Protein AF-A0A227J189-F1 (afdb_monomer_lite)

pLDDT: mean 89.19, std 9.39, range [38.22, 98.19]

Radius of gyration: 26.79 Å; chains: 1; bounding box: 60×35×65 Å

Structure (mmCIF, N/CA/C/O backbone):
data_AF-A0A227J189-F1
#
_entry.id   AF-A0A227J189-F1
#
loop_
_atom_site.group_PDB
_atom_site.id
_atom_site.type_symbol
_atom_site.label_atom_id
_atom_site.label_alt_id
_atom_site.label_comp_id
_atom_site.label_asym_id
_atom_site.label_entity_id
_atom_site.label_seq_id
_atom_site.pdbx_PDB_ins_code
_atom_site.Cartn_x
_atom_site.Cartn_y
_atom_site.Cartn_z
_atom_site.occupancy
_atom_site.B_iso_or_equiv
_atom_site.auth_seq_id
_atom_site.auth_comp_id
_atom_site.auth_asym_id
_atom_site.auth_atom_id
_atom_site.pdbx_PDB_model_num
ATOM 1 N N . ASP A 1 1 ? -40.412 15.006 28.693 1.00 77.12 1 ASP A N 1
ATOM 2 C CA . ASP A 1 1 ? -39.212 15.812 29.012 1.00 77.12 1 ASP A CA 1
ATOM 3 C C . ASP A 1 1 ? -38.108 15.000 29.691 1.00 77.12 1 ASP A C 1
ATOM 5 O O . ASP A 1 1 ? -37.204 14.574 28.990 1.00 77.12 1 ASP A O 1
ATOM 9 N N . GLN A 1 2 ? -38.159 14.698 30.999 1.00 87.38 2 GLN A N 1
ATOM 10 C CA . GLN A 1 2 ? -37.045 13.988 31.674 1.00 87.38 2 GLN A CA 1
ATOM 11 C C . GLN A 1 2 ? -36.769 12.574 31.130 1.00 87.38 2 GLN A C 1
ATOM 13 O O . GLN A 1 2 ? -35.617 12.232 30.881 1.00 87.38 2 GLN A O 1
ATOM 18 N N . ALA A 1 3 ? -37.808 11.762 30.904 1.00 89.38 3 ALA A N 1
ATOM 19 C CA . ALA A 1 3 ? -37.648 10.408 30.359 1.00 89.38 3 ALA A CA 1
ATOM 20 C C . ALA A 1 3 ? -37.113 10.407 28.914 1.00 89.38 3 ALA A C 1
ATOM 22 O O . ALA A 1 3 ? -36.322 9.549 28.536 1.00 89.38 3 ALA A O 1
ATOM 23 N N . GLU A 1 4 ? -37.506 11.402 28.121 1.00 92.19 4 GLU A N 1
ATOM 24 C CA . GLU A 1 4 ? -37.051 11.574 26.741 1.00 92.19 4 GLU A CA 1
ATOM 25 C C . GLU A 1 4 ? -35.593 12.043 26.687 1.00 92.19 4 GLU A C 1
ATOM 27 O O . GLU A 1 4 ? -34.786 11.484 25.948 1.00 92.19 4 GLU A O 1
ATOM 32 N N . SER A 1 5 ? -35.220 12.992 27.549 1.00 93.12 5 SER A N 1
ATOM 33 C CA . SER A 1 5 ? -33.833 13.431 27.722 1.00 93.12 5 SER A CA 1
ATOM 34 C C . SER A 1 5 ? -32.919 12.295 28.206 1.00 93.12 5 SER A C 1
ATOM 36 O O . SER A 1 5 ? -31.798 12.138 27.712 1.00 93.12 5 SER A O 1
ATOM 38 N N . ALA A 1 6 ? -33.409 11.446 29.117 1.00 93.69 6 ALA A N 1
ATOM 39 C CA . ALA A 1 6 ? -32.687 10.262 29.576 1.00 93.69 6 ALA A CA 1
ATOM 40 C C . ALA A 1 6 ? -32.483 9.239 28.446 1.00 93.69 6 ALA A C 1
ATOM 42 O O . ALA A 1 6 ? -31.378 8.717 28.290 1.00 93.69 6 ALA A O 1
ATOM 43 N N . LEU A 1 7 ? -33.510 8.996 27.623 1.00 95.69 7 LEU A N 1
ATOM 44 C CA . LEU A 1 7 ? -33.411 8.120 26.454 1.00 95.69 7 LEU A CA 1
ATOM 45 C C . LEU A 1 7 ? -32.407 8.657 25.425 1.00 95.69 7 LEU A C 1
ATOM 47 O O . LEU A 1 7 ? -31.544 7.910 24.968 1.00 95.69 7 LEU A O 1
ATOM 51 N N . GLN A 1 8 ? -32.468 9.951 25.100 1.00 96.12 8 GLN A N 1
ATOM 52 C CA . GLN A 1 8 ? -31.517 10.589 24.183 1.00 96.12 8 GLN A CA 1
ATOM 53 C C . GLN A 1 8 ? -30.078 10.489 24.699 1.00 96.12 8 GLN A C 1
ATOM 55 O O . GLN A 1 8 ? -29.168 10.169 23.936 1.00 96.12 8 GLN A O 1
ATOM 60 N N . THR A 1 9 ? -29.869 10.693 26.001 1.00 96.81 9 THR A N 1
ATOM 61 C CA . THR A 1 9 ? -28.550 10.547 26.633 1.00 96.81 9 THR A CA 1
ATOM 62 C C . THR A 1 9 ? -28.054 9.103 26.564 1.00 96.81 9 THR A C 1
ATOM 64 O O . THR A 1 9 ? -26.898 8.865 26.212 1.00 96.81 9 THR A O 1
ATOM 67 N N . ALA A 1 10 ? -28.915 8.123 26.857 1.00 96.00 10 ALA A N 1
ATOM 68 C CA . ALA A 1 10 ? -28.568 6.708 26.749 1.00 96.00 10 ALA A CA 1
ATOM 69 C C . ALA A 1 10 ? -28.208 6.324 25.305 1.00 96.00 10 ALA A C 1
ATOM 71 O O . ALA A 1 10 ? -27.198 5.654 25.090 1.00 96.00 10 ALA A O 1
ATOM 72 N N . GLN A 1 11 ? -28.964 6.813 24.318 1.00 97.50 11 GLN A N 1
ATOM 73 C CA . GLN A 1 11 ? -28.677 6.586 22.903 1.00 97.50 11 GLN A CA 1
ATOM 74 C C . GLN A 1 11 ? -27.356 7.237 22.475 1.00 97.50 11 GLN A C 1
ATOM 76 O O . GLN A 1 11 ? -26.562 6.615 21.772 1.00 97.50 11 GLN A O 1
ATOM 81 N N . ALA A 1 12 ? -27.083 8.465 22.920 1.00 97.25 12 ALA A N 1
ATOM 82 C CA . ALA A 1 12 ? -25.820 9.146 22.644 1.00 97.25 12 ALA A CA 1
ATOM 83 C C . ALA A 1 12 ? -24.625 8.394 23.254 1.00 97.25 12 ALA A C 1
ATOM 85 O O . ALA A 1 12 ? -23.608 8.206 22.587 1.00 97.25 12 ALA A O 1
ATOM 86 N N . ASN A 1 13 ? -24.762 7.906 24.489 1.00 97.56 13 ASN A N 1
ATOM 87 C CA . ASN A 1 13 ? -23.736 7.100 25.151 1.00 97.56 13 ASN A CA 1
ATOM 88 C C . ASN A 1 13 ? -23.515 5.758 24.446 1.00 97.56 13 ASN A C 1
ATOM 90 O O . ASN A 1 13 ? -22.368 5.354 24.269 1.00 97.56 13 ASN A O 1
ATOM 94 N N . PHE A 1 14 ? -24.590 5.100 24.005 1.00 97.81 14 PHE A N 1
ATOM 95 C CA . PHE A 1 14 ? -24.507 3.883 23.202 1.00 97.81 14 PHE A CA 1
ATOM 96 C C . PHE A 1 14 ? -23.752 4.135 21.892 1.00 97.81 14 PHE A C 1
ATOM 98 O O . PHE A 1 14 ? -22.776 3.448 21.605 1.00 97.81 14 PHE A O 1
ATOM 105 N N . ASN A 1 15 ? -24.133 5.174 21.144 1.00 97.81 15 ASN A N 1
ATOM 106 C CA . ASN A 1 15 ? -23.472 5.538 19.890 1.00 97.81 15 ASN A CA 1
ATOM 107 C C . ASN A 1 15 ? -21.984 5.861 20.109 1.00 97.81 15 ASN A C 1
ATOM 109 O O . ASN A 1 15 ? -21.135 5.450 19.321 1.00 97.81 15 ASN A O 1
ATOM 113 N N . LYS A 1 16 ? -21.652 6.555 21.206 1.00 97.88 16 LYS A N 1
ATOM 114 C CA . LYS A 1 16 ? -20.267 6.858 21.584 1.00 97.88 16 LYS A CA 1
ATOM 115 C C . LYS A 1 16 ? -19.467 5.592 21.896 1.00 97.88 16 LYS A C 1
ATOM 117 O O . LYS A 1 16 ? -18.339 5.461 21.433 1.00 97.88 16 LYS A O 1
ATOM 122 N N . ALA A 1 17 ? -20.038 4.668 22.667 1.00 97.62 17 ALA A N 1
ATOM 123 C CA . ALA A 1 17 ? -19.391 3.396 22.978 1.00 97.62 17 ALA A CA 1
ATOM 124 C C . ALA A 1 17 ? -19.181 2.551 21.712 1.00 97.62 17 ALA A C 1
ATOM 126 O O . ALA A 1 17 ? -18.106 1.991 21.519 1.00 97.62 17 ALA A O 1
ATOM 127 N N . GLN A 1 18 ? -20.168 2.527 20.814 1.00 98.19 18 GLN A N 1
ATOM 128 C CA . GLN A 1 18 ? -20.070 1.825 19.536 1.00 98.19 18 GLN A CA 1
ATOM 129 C C . GLN A 1 18 ? -18.958 2.397 18.644 1.00 98.19 18 GLN A C 1
ATOM 131 O O . GLN A 1 18 ? -18.204 1.633 18.041 1.00 98.19 18 GLN A O 1
ATOM 136 N N . ALA A 1 19 ? -18.826 3.726 18.585 1.00 97.69 19 ALA A N 1
ATOM 137 C CA . ALA A 1 19 ? -17.742 4.384 17.859 1.00 97.69 19 ALA A CA 1
ATOM 138 C C . ALA A 1 19 ? -16.365 4.043 18.454 1.00 97.69 19 ALA A C 1
ATOM 140 O O . ALA A 1 19 ? -15.443 3.735 17.705 1.00 97.69 19 ALA A O 1
ATOM 141 N N . ALA A 1 20 ? -16.246 4.012 19.786 1.00 98.00 20 ALA A N 1
ATOM 142 C CA . ALA A 1 20 ? -15.002 3.641 20.462 1.00 98.00 20 ALA A CA 1
ATOM 143 C C . ALA A 1 20 ? -14.576 2.190 20.169 1.00 98.00 20 ALA A C 1
ATOM 145 O O . ALA A 1 20 ? -13.389 1.917 20.008 1.00 98.00 20 ALA A O 1
ATOM 146 N N . VAL A 1 21 ? -15.534 1.260 20.057 1.00 98.00 21 VAL A N 1
ATOM 147 C CA . VAL A 1 21 ? -15.248 -0.122 19.629 1.00 98.00 21 VAL A CA 1
ATOM 148 C C . VAL A 1 21 ? -14.727 -0.144 18.193 1.00 98.00 21 VAL A C 1
ATOM 150 O O . VAL A 1 21 ? -13.684 -0.737 17.941 1.00 98.00 21 VAL A O 1
ATOM 153 N N . SER A 1 22 ? -15.394 0.555 17.271 1.00 97.50 22 SER A N 1
ATOM 154 C CA . SER A 1 22 ? -14.976 0.607 15.863 1.00 97.50 22 SER A CA 1
ATOM 155 C C . SER A 1 22 ? -13.580 1.227 15.681 1.00 97.50 22 SER A C 1
ATOM 157 O O . SER A 1 22 ? -12.779 0.756 14.870 1.00 97.50 22 SER A O 1
ATOM 159 N N . GLU A 1 23 ? -13.245 2.245 16.476 1.00 96.94 23 GLU A N 1
ATOM 160 C CA . GLU A 1 23 ? -11.908 2.847 16.512 1.00 96.94 23 GLU A CA 1
ATOM 161 C C . GLU A 1 23 ? -10.846 1.860 17.025 1.00 96.94 23 GLU A C 1
ATOM 163 O O . GLU A 1 23 ? -9.767 1.733 16.434 1.00 96.94 23 GLU A O 1
ATOM 168 N N . ALA A 1 24 ? -11.156 1.118 18.093 1.00 96.06 24 ALA A N 1
ATOM 169 C CA . ALA A 1 24 ? -10.265 0.098 18.640 1.00 96.06 24 ALA A CA 1
ATOM 170 C C . ALA A 1 24 ? -10.043 -1.062 17.653 1.00 96.06 24 ALA A C 1
ATOM 172 O O . ALA A 1 24 ? -8.909 -1.509 17.482 1.00 96.06 24 ALA A O 1
ATOM 173 N N . GLU A 1 25 ? -11.093 -1.506 16.959 1.00 96.12 25 GLU A N 1
ATOM 174 C CA . GLU A 1 25 ? -11.016 -2.524 15.904 1.00 96.12 25 GLU A CA 1
ATOM 175 C C . GLU A 1 25 ? -10.148 -2.059 14.732 1.00 96.12 25 GLU A C 1
ATOM 177 O O . GLU A 1 25 ? -9.289 -2.805 14.265 1.00 96.12 25 GLU A O 1
ATOM 182 N N . THR A 1 26 ? -10.309 -0.806 14.299 1.00 93.06 26 THR A N 1
ATOM 183 C CA . THR A 1 26 ? -9.487 -0.211 13.234 1.00 93.06 26 THR A CA 1
ATOM 184 C C . THR A 1 26 ? -8.015 -0.156 13.642 1.00 93.06 26 THR A C 1
ATOM 186 O O . THR A 1 26 ? -7.134 -0.572 12.889 1.00 93.06 26 THR A O 1
ATOM 189 N N . THR A 1 27 ? -7.742 0.291 14.870 1.00 91.38 27 THR A N 1
ATOM 190 C CA . THR A 1 27 ? -6.380 0.357 15.420 1.00 91.38 27 THR A CA 1
ATOM 191 C C . THR A 1 27 ? -5.748 -1.029 15.528 1.00 91.38 27 THR A C 1
ATOM 193 O O . THR A 1 27 ? -4.577 -1.206 15.190 1.00 91.38 27 THR A O 1
ATOM 196 N N . PHE A 1 28 ? -6.520 -2.031 15.955 1.00 91.00 28 PHE A N 1
ATOM 197 C CA . PHE A 1 28 ? -6.074 -3.420 15.970 1.00 91.00 28 PHE A CA 1
ATOM 198 C C . PHE A 1 28 ? -5.798 -3.942 14.554 1.00 91.00 28 PHE A C 1
ATOM 200 O O . PHE A 1 28 ? -4.778 -4.597 14.338 1.00 91.00 28 PHE A O 1
ATOM 207 N N . GLY A 1 29 ?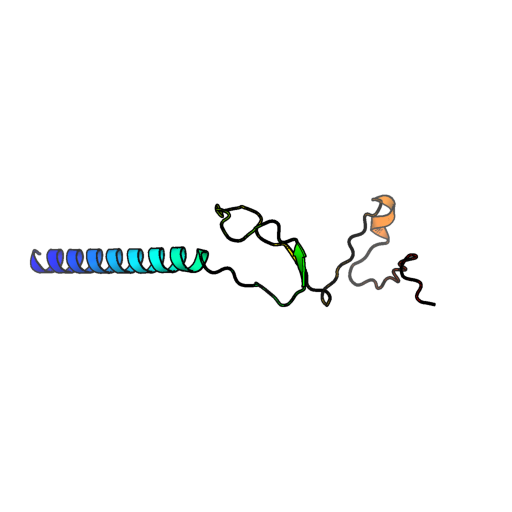 -6.639 -3.597 13.577 1.00 88.94 29 GLY A N 1
ATOM 208 C CA . GLY A 1 29 ? -6.437 -3.929 12.166 1.00 88.94 29 GLY A CA 1
ATOM 209 C C . GLY A 1 29 ? -5.088 -3.446 11.627 1.00 88.94 29 GLY A C 1
ATOM 210 O O . GLY A 1 29 ? -4.413 -4.198 10.932 1.00 88.94 29 GLY A O 1
ATOM 211 N N . TYR A 1 30 ? -4.625 -2.257 12.030 1.00 87.19 30 TYR A N 1
ATOM 212 C CA . TYR A 1 30 ? -3.300 -1.745 11.644 1.00 87.19 30 TYR A CA 1
ATOM 213 C C . TYR A 1 30 ? -2.116 -2.561 12.189 1.00 87.19 30 TYR A C 1
ATOM 215 O O . TYR A 1 30 ? -1.003 -2.422 11.683 1.00 87.19 30 TYR A O 1
ATOM 223 N N . SER A 1 31 ? -2.326 -3.426 13.189 1.00 87.56 31 SER A N 1
ATOM 224 C CA . SER A 1 31 ? -1.289 -4.352 13.674 1.00 87.56 31 SER A CA 1
ATOM 225 C C . SER A 1 31 ? -1.087 -5.572 12.767 1.00 87.56 31 SER A C 1
ATOM 227 O O . SER A 1 31 ? -0.058 -6.245 12.859 1.00 87.56 31 SER A O 1
ATOM 229 N N . ILE A 1 32 ? -2.043 -5.850 11.873 1.00 89.12 32 ILE A N 1
ATOM 230 C CA . ILE A 1 32 ? -2.013 -6.983 10.949 1.00 89.12 32 ILE A CA 1
ATOM 231 C C . ILE A 1 32 ? -1.755 -6.448 9.542 1.00 89.12 32 ILE A C 1
ATOM 233 O O . ILE A 1 32 ? -2.637 -5.907 8.881 1.00 89.12 32 ILE A O 1
ATOM 237 N N . ILE A 1 33 ? -0.532 -6.636 9.061 1.00 88.88 33 ILE A N 1
ATOM 238 C CA . ILE A 1 33 ? -0.145 -6.224 7.712 1.00 88.88 33 ILE A CA 1
ATOM 239 C C . ILE A 1 33 ? -0.378 -7.396 6.762 1.00 88.88 33 ILE A C 1
ATOM 241 O O . ILE A 1 33 ? 0.179 -8.478 6.947 1.00 88.88 33 ILE A O 1
ATOM 245 N N . THR A 1 34 ? -1.192 -7.167 5.735 1.00 91.62 34 THR A N 1
ATOM 246 C CA . THR A 1 34 ? -1.478 -8.135 4.671 1.00 91.62 34 THR A CA 1
ATOM 247 C C . THR A 1 34 ? -1.014 -7.595 3.323 1.00 91.62 34 THR A C 1
ATOM 249 O O . THR A 1 34 ? -0.828 -6.389 3.154 1.00 91.62 34 THR A O 1
ATOM 252 N N . ALA A 1 35 ? -0.780 -8.491 2.366 1.00 93.12 35 ALA A N 1
ATOM 253 C CA . ALA A 1 35 ? -0.452 -8.089 1.006 1.00 93.12 35 ALA A CA 1
ATOM 254 C C . ALA A 1 35 ? -1.714 -7.542 0.308 1.00 93.12 35 ALA A C 1
ATOM 256 O O . ALA A 1 35 ? -2.741 -8.221 0.324 1.00 93.12 35 ALA A O 1
ATOM 257 N N . PRO A 1 36 ? -1.658 -6.354 -0.322 1.00 90.88 36 PRO A N 1
ATOM 258 C CA . PRO A 1 36 ? -2.809 -5.784 -1.024 1.00 90.88 36 PRO A CA 1
ATOM 259 C C . PRO A 1 36 ? -3.086 -6.448 -2.384 1.00 90.88 36 PRO A C 1
ATOM 261 O O . PRO A 1 36 ? -4.154 -6.238 -2.953 1.00 90.88 36 PRO A O 1
ATOM 264 N N . PHE A 1 37 ? -2.131 -7.215 -2.919 1.00 93.88 37 PHE A N 1
ATOM 265 C CA . PHE A 1 37 ? -2.233 -7.939 -4.187 1.00 93.88 37 PHE A CA 1
ATOM 266 C C . PHE A 1 37 ? -1.209 -9.088 -4.250 1.00 93.88 37 PHE A C 1
ATOM 268 O O . PHE A 1 37 ? -0.247 -9.115 -3.476 1.00 93.88 37 PHE A O 1
ATOM 275 N N . ASP A 1 38 ? -1.388 -10.007 -5.202 1.00 94.44 38 ASP A N 1
ATOM 276 C CA . ASP A 1 38 ? -0.431 -11.083 -5.485 1.00 94.44 38 ASP A CA 1
ATOM 277 C C . ASP A 1 38 ? 0.860 -10.536 -6.107 1.00 94.44 38 ASP A C 1
ATOM 279 O O . ASP A 1 38 ? 0.844 -9.884 -7.153 1.00 94.44 38 ASP A O 1
ATOM 283 N N . GLY A 1 39 ? 2.008 -10.827 -5.498 1.00 94.06 39 GLY A N 1
ATOM 284 C CA . GLY A 1 39 ? 3.280 -10.307 -5.984 1.00 94.06 39 GLY A CA 1
ATOM 285 C C . GLY A 1 39 ? 4.500 -10.901 -5.298 1.00 94.06 39 GLY A C 1
ATOM 286 O O . GLY A 1 39 ? 4.415 -11.831 -4.497 1.00 94.06 39 GLY A O 1
ATOM 287 N N . LEU A 1 40 ? 5.658 -10.339 -5.627 1.00 95.00 40 LEU A N 1
ATOM 288 C CA . LEU A 1 40 ? 6.960 -10.718 -5.097 1.00 95.00 40 LEU A CA 1
ATOM 289 C C . LEU A 1 40 ? 7.504 -9.610 -4.200 1.00 95.00 40 LEU A C 1
ATOM 291 O O . LEU A 1 40 ? 7.556 -8.447 -4.599 1.00 95.00 40 LEU A O 1
ATOM 295 N N . ILE A 1 41 ? 7.948 -9.986 -2.999 1.00 94.69 41 ILE A N 1
ATOM 296 C CA . ILE A 1 41 ? 8.627 -9.075 -2.072 1.00 94.69 41 ILE A CA 1
ATOM 297 C C . ILE A 1 41 ? 10.036 -8.796 -2.603 1.00 94.69 41 ILE A C 1
ATOM 299 O O . ILE A 1 41 ? 10.821 -9.720 -2.811 1.00 94.69 41 ILE A O 1
ATOM 303 N N . THR A 1 42 ? 10.370 -7.522 -2.785 1.00 94.38 42 THR A N 1
ATOM 304 C CA . THR A 1 42 ? 11.692 -7.064 -3.244 1.00 94.38 42 THR A CA 1
ATOM 305 C C . THR A 1 42 ? 12.575 -6.621 -2.093 1.00 94.38 42 THR A C 1
ATOM 307 O O . THR A 1 42 ? 13.789 -6.805 -2.141 1.00 94.38 42 THR A O 1
ATOM 310 N N . GLN A 1 43 ? 11.981 -6.033 -1.053 1.00 93.69 43 GLN A N 1
ATOM 311 C CA . GLN A 1 43 ? 12.702 -5.533 0.111 1.00 93.69 43 GLN A CA 1
ATOM 312 C C . GLN A 1 43 ? 11.887 -5.753 1.384 1.00 93.69 43 GLN A C 1
ATOM 314 O O . GLN A 1 43 ? 10.672 -5.568 1.399 1.00 93.69 43 GLN A O 1
ATOM 319 N N . LYS A 1 44 ? 12.578 -6.106 2.470 1.00 92.69 44 LYS A N 1
ATOM 320 C CA . LYS A 1 44 ? 12.015 -6.205 3.822 1.00 92.69 44 LYS A CA 1
ATOM 321 C C . LYS A 1 44 ? 13.022 -5.637 4.830 1.00 92.69 44 LYS A C 1
ATOM 323 O O . LYS A 1 44 ? 13.751 -6.414 5.446 1.00 92.69 44 LYS A O 1
ATOM 328 N N . PRO A 1 45 ? 13.115 -4.304 4.967 1.00 90.69 45 PRO A N 1
ATOM 329 C CA . PRO A 1 45 ? 14.114 -3.662 5.824 1.00 90.69 45 PRO A CA 1
ATOM 330 C C . PRO A 1 45 ? 13.856 -3.828 7.330 1.00 90.69 45 PRO A C 1
ATOM 332 O O . PRO A 1 45 ? 14.704 -3.433 8.122 1.00 90.69 45 PRO A O 1
ATOM 335 N N . ILE A 1 46 ? 12.718 -4.406 7.735 1.00 90.88 46 ILE A N 1
ATOM 336 C CA . ILE A 1 46 ? 12.364 -4.605 9.144 1.00 90.88 46 ILE A CA 1
ATOM 337 C C . ILE A 1 46 ? 12.653 -6.025 9.648 1.00 90.88 46 ILE A C 1
ATOM 339 O O . ILE A 1 46 ? 12.449 -7.024 8.941 1.00 90.88 46 ILE A O 1
ATOM 343 N N . ASN A 1 47 ? 13.060 -6.123 10.910 1.00 89.94 47 ASN A N 1
ATOM 344 C CA . ASN A 1 47 ? 13.308 -7.362 11.633 1.00 89.94 47 ASN A CA 1
ATOM 345 C C . ASN A 1 47 ? 12.310 -7.578 12.769 1.00 89.94 47 ASN A C 1
ATOM 347 O O . ASN A 1 47 ? 11.600 -6.684 13.226 1.00 89.94 47 ASN A O 1
ATOM 351 N N . LYS A 1 48 ? 12.253 -8.822 13.242 1.00 87.25 48 LYS A N 1
ATOM 352 C CA . LYS A 1 48 ? 11.447 -9.154 14.411 1.00 87.25 48 LYS A CA 1
ATOM 353 C C . LYS A 1 48 ? 12.036 -8.460 15.641 1.00 87.25 48 LYS A C 1
ATOM 355 O O . LYS A 1 48 ? 13.200 -8.677 15.956 1.00 87.25 48 LYS A O 1
ATOM 360 N N . GLY A 1 49 ? 11.199 -7.713 16.354 1.00 89.62 49 GLY A N 1
ATOM 361 C CA . GLY A 1 49 ? 11.600 -6.937 17.529 1.00 89.62 49 GLY A CA 1
ATOM 362 C C . GLY A 1 49 ? 11.816 -5.454 17.236 1.00 89.62 49 GLY A C 1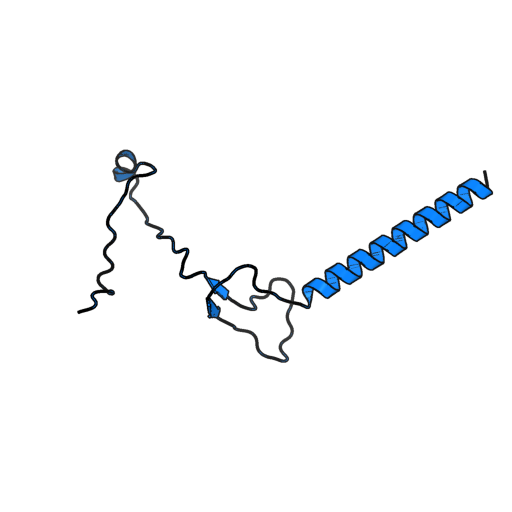
ATOM 363 O O . GLY A 1 49 ? 11.903 -4.676 18.180 1.00 89.62 49 GLY A O 1
ATOM 364 N N . ASP A 1 50 ? 11.831 -5.058 15.963 1.00 86.75 50 ASP A N 1
ATOM 365 C CA . ASP A 1 50 ? 11.879 -3.651 15.587 1.00 86.75 50 ASP A CA 1
ATOM 366 C C . ASP A 1 50 ? 10.530 -2.978 15.866 1.00 86.75 50 ASP A C 1
ATOM 368 O O . ASP A 1 50 ? 9.457 -3.556 15.663 1.00 86.75 50 ASP A O 1
ATOM 372 N N . THR A 1 51 ? 10.584 -1.726 16.309 1.00 86.38 51 THR A N 1
ATOM 373 C CA . THR A 1 51 ? 9.392 -0.903 16.517 1.00 86.38 51 THR A CA 1
ATOM 374 C C 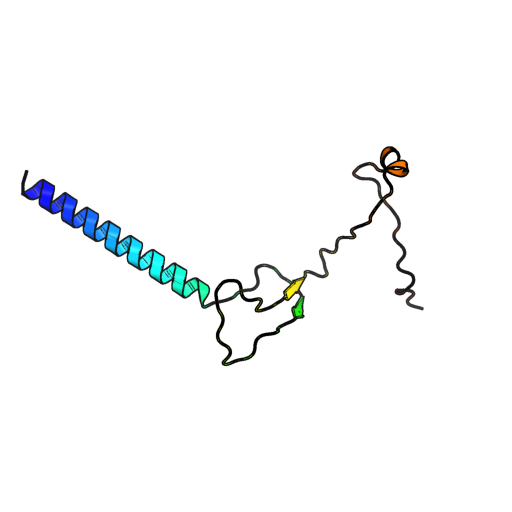. THR A 1 51 ? 8.939 -0.313 15.186 1.00 86.38 51 THR A C 1
ATOM 376 O O . THR A 1 51 ? 9.638 0.514 14.602 1.00 86.38 51 THR A O 1
ATOM 379 N N . ALA A 1 52 ? 7.749 -0.695 14.723 1.00 82.75 52 ALA A N 1
ATOM 380 C CA . ALA A 1 52 ? 7.107 -0.064 13.576 1.00 82.75 52 ALA A CA 1
ATOM 381 C C . ALA A 1 52 ? 6.361 1.206 14.013 1.00 82.75 52 ALA A C 1
ATOM 383 O O . ALA A 1 52 ? 5.565 1.177 14.952 1.00 82.75 52 ALA A O 1
ATOM 384 N N . THR A 1 53 ? 6.601 2.317 13.320 1.00 84.69 53 THR A N 1
ATOM 385 C CA . THR A 1 53 ? 5.834 3.561 13.467 1.00 84.69 53 THR A CA 1
ATOM 386 C C . THR A 1 53 ? 4.997 3.816 12.211 1.00 84.69 53 THR A C 1
ATOM 388 O O . THR A 1 53 ? 5.374 3.371 11.122 1.00 84.69 53 THR A O 1
ATOM 391 N N . PRO A 1 54 ? 3.857 4.526 12.315 1.00 83.31 54 PRO A N 1
ATOM 392 C CA . PRO A 1 54 ? 3.079 4.908 11.141 1.00 83.31 54 PRO A CA 1
ATOM 393 C C . PRO A 1 54 ? 3.939 5.638 10.102 1.00 83.31 54 PRO A C 1
ATOM 395 O O . PRO A 1 54 ? 4.674 6.566 10.436 1.00 83.31 54 PRO A O 1
ATOM 398 N N . GLY A 1 55 ? 3.846 5.206 8.843 1.00 84.06 55 GLY A N 1
ATOM 399 C CA . GLY A 1 55 ? 4.627 5.754 7.729 1.00 84.06 55 GLY A CA 1
ATOM 400 C C . GLY A 1 55 ? 6.023 5.147 7.546 1.00 84.06 55 GLY A C 1
ATOM 401 O O . GLY A 1 55 ? 6.678 5.454 6.552 1.00 84.06 55 GLY A O 1
ATOM 402 N N . ALA A 1 56 ? 6.486 4.272 8.444 1.00 86.44 56 ALA A N 1
ATOM 403 C CA . ALA A 1 56 ? 7.736 3.546 8.237 1.00 86.44 56 ALA A CA 1
ATOM 404 C C . ALA A 1 56 ? 7.614 2.549 7.070 1.00 86.44 56 ALA A C 1
ATOM 406 O O . ALA A 1 56 ? 6.610 1.848 6.935 1.00 86.44 56 ALA A O 1
ATOM 407 N N . LEU A 1 57 ? 8.659 2.446 6.243 1.00 88.38 57 LEU A N 1
ATOM 408 C CA . LEU A 1 57 ? 8.738 1.432 5.192 1.00 88.38 57 LEU A CA 1
ATOM 409 C C . LEU A 1 57 ? 9.029 0.065 5.818 1.00 88.38 57 LEU A C 1
ATOM 411 O O . LEU A 1 57 ? 10.115 -0.161 6.349 1.00 88.38 57 LEU A O 1
ATOM 415 N N . LEU A 1 58 ? 8.070 -0.854 5.728 1.00 90.31 58 LEU A N 1
ATOM 416 C CA . LEU A 1 58 ? 8.188 -2.196 6.314 1.00 90.31 58 LEU A CA 1
ATOM 417 C C . LEU A 1 58 ? 8.550 -3.257 5.270 1.00 90.31 58 LEU A C 1
ATOM 419 O O . LEU A 1 58 ? 9.328 -4.170 5.549 1.00 90.31 58 LEU A O 1
ATOM 423 N N . LEU A 1 59 ? 7.995 -3.127 4.064 1.00 91.88 59 LEU A N 1
ATOM 424 C CA . LEU A 1 59 ? 8.212 -4.031 2.941 1.00 91.88 59 LEU A CA 1
ATOM 425 C C . LEU A 1 59 ? 7.965 -3.311 1.611 1.00 91.88 59 LEU A C 1
ATOM 427 O O . LEU A 1 59 ? 7.214 -2.340 1.557 1.00 91.88 59 LEU A O 1
ATOM 431 N N . SER A 1 60 ? 8.571 -3.821 0.544 1.00 93.56 60 SER A N 1
ATOM 432 C CA . SER A 1 60 ? 8.287 -3.438 -0.840 1.00 93.56 60 SER A CA 1
ATOM 433 C C . SER A 1 60 ? 7.982 -4.691 -1.653 1.00 93.56 60 SER A C 1
ATOM 435 O O . SER A 1 60 ? 8.623 -5.728 -1.452 1.00 93.56 60 SER A O 1
ATOM 437 N N . MET A 1 61 ? 6.992 -4.611 -2.541 1.00 94.75 61 MET A N 1
ATOM 438 C CA . MET A 1 61 ? 6.584 -5.712 -3.411 1.00 94.75 61 MET A CA 1
ATOM 439 C C . MET A 1 61 ? 6.052 -5.208 -4.755 1.00 94.75 61 MET A C 1
ATOM 441 O O . MET A 1 61 ? 5.565 -4.084 -4.843 1.00 94.75 61 MET A O 1
ATOM 445 N N . TYR A 1 62 ? 6.126 -6.045 -5.790 1.00 95.00 62 TYR A N 1
ATOM 446 C CA . TYR A 1 62 ? 5.573 -5.768 -7.122 1.00 95.00 62 TYR A CA 1
ATOM 447 C C . TYR A 1 62 ? 4.919 -7.018 -7.713 1.00 95.00 62 TYR A C 1
ATOM 449 O O . TYR A 1 62 ? 5.202 -8.135 -7.280 1.00 95.00 62 TYR A O 1
ATOM 457 N N . ASN A 1 63 ? 4.055 -6.840 -8.712 1.00 95.94 63 ASN A N 1
ATOM 458 C CA . ASN A 1 63 ? 3.446 -7.944 -9.447 1.00 95.94 63 ASN A CA 1
ATOM 459 C C . ASN A 1 63 ? 4.224 -8.201 -10.756 1.00 95.94 63 ASN A C 1
ATOM 461 O O . ASN A 1 63 ? 4.186 -7.351 -11.646 1.00 95.94 63 ASN A O 1
ATOM 465 N N . PRO A 1 64 ? 4.899 -9.355 -10.924 1.00 91.56 64 PRO A N 1
ATOM 466 C CA . PRO A 1 64 ? 5.656 -9.659 -12.143 1.00 91.56 64 PRO A CA 1
ATOM 467 C C . PRO A 1 64 ? 4.775 -9.899 -13.379 1.00 91.56 64 PRO A C 1
ATOM 469 O O . PRO A 1 64 ? 5.288 -9.884 -14.492 1.00 91.56 64 PRO A O 1
ATOM 472 N N . ASN A 1 65 ? 3.466 -10.109 -13.205 1.00 93.12 65 ASN A N 1
ATOM 473 C CA . ASN A 1 65 ? 2.518 -10.293 -14.308 1.00 93.12 65 ASN A CA 1
ATOM 474 C C . ASN A 1 65 ? 1.930 -8.969 -14.824 1.00 93.12 65 ASN A C 1
ATOM 476 O O . ASN A 1 65 ? 1.188 -8.976 -15.799 1.00 93.12 65 ASN A O 1
ATOM 480 N N . SER A 1 66 ? 2.222 -7.847 -14.161 1.00 91.69 66 SER A N 1
ATOM 481 C CA . SER A 1 66 ? 1.687 -6.523 -14.492 1.00 91.69 66 SER A CA 1
ATOM 482 C C . SER A 1 66 ? 2.827 -5.512 -14.542 1.00 91.69 66 SER A C 1
ATOM 484 O O . SER A 1 66 ? 2.937 -4.633 -13.689 1.00 91.69 66 SER A O 1
ATOM 486 N N . LEU A 1 67 ? 3.723 -5.699 -15.509 1.00 89.44 67 LEU A N 1
ATOM 487 C CA . LEU A 1 67 ? 4.874 -4.828 -15.714 1.00 89.44 67 LEU A CA 1
ATOM 488 C C . LEU A 1 67 ? 4.523 -3.705 -16.685 1.00 89.44 67 LEU A C 1
ATOM 490 O O . LEU A 1 67 ? 3.918 -3.939 -17.728 1.00 89.44 67 LEU A O 1
ATOM 494 N N . GLU A 1 68 ? 4.975 -2.503 -16.354 1.00 90.69 68 GLU A N 1
ATOM 495 C CA . GLU A 1 68 ? 4.859 -1.320 -17.196 1.00 90.69 68 GLU A CA 1
ATOM 496 C C . GLU A 1 68 ? 6.252 -0.769 -17.492 1.00 90.69 68 GLU A C 1
ATOM 498 O O . GLU A 1 68 ? 7.184 -0.913 -16.696 1.00 90.69 68 GLU A O 1
ATOM 503 N N . ILE A 1 69 ? 6.395 -0.152 -18.662 1.00 87.94 69 ILE A N 1
ATOM 504 C CA . ILE A 1 69 ? 7.639 0.474 -19.097 1.00 87.94 69 ILE A CA 1
ATOM 505 C C . ILE A 1 69 ? 7.385 1.971 -19.197 1.00 87.94 69 ILE A C 1
ATOM 507 O O . ILE A 1 69 ? 6.566 2.417 -19.998 1.00 87.94 69 ILE A O 1
ATOM 511 N N . GLU A 1 70 ? 8.123 2.745 -18.409 1.00 90.00 70 GLU A N 1
ATOM 512 C CA . GLU A 1 70 ? 8.128 4.200 -18.499 1.00 90.00 70 GLU A CA 1
ATOM 513 C C . GLU A 1 70 ? 9.308 4.659 -19.362 1.00 90.00 70 GLU A C 1
ATOM 515 O O . GLU A 1 70 ? 10.457 4.265 -19.148 1.00 90.00 70 GLU A O 1
ATOM 520 N N . VAL A 1 71 ? 9.020 5.490 -20.362 1.00 86.31 71 VAL A N 1
ATOM 521 C CA . VAL A 1 71 ? 10.010 6.030 -21.298 1.00 86.31 71 VAL A CA 1
ATOM 522 C C . VAL A 1 71 ? 9.867 7.539 -21.396 1.00 86.31 71 VAL A C 1
ATOM 524 O O . VAL A 1 71 ? 8.773 8.076 -21.546 1.00 86.31 71 VAL A O 1
ATOM 527 N N . ASN A 1 72 ? 11.003 8.226 -21.345 1.00 89.00 72 ASN A N 1
ATOM 528 C CA . ASN A 1 72 ? 11.054 9.669 -21.511 1.00 89.00 72 ASN A CA 1
ATOM 529 C C . ASN A 1 72 ? 11.271 10.015 -22.985 1.00 89.00 72 ASN A C 1
ATOM 531 O O . ASN A 1 72 ? 12.234 9.554 -23.601 1.00 89.00 72 ASN A O 1
ATOM 535 N N . PHE A 1 73 ? 10.403 10.861 -23.533 1.00 86.31 73 PHE A N 1
ATOM 536 C CA . PHE A 1 73 ? 10.492 11.350 -24.905 1.00 86.31 73 PHE A CA 1
ATOM 537 C C . PHE A 1 73 ? 10.848 12.834 -24.940 1.00 86.31 73 PHE A C 1
ATOM 539 O O . PHE A 1 73 ? 10.439 13.612 -24.081 1.00 86.31 73 PHE A O 1
ATOM 546 N N . ALA A 1 74 ? 11.591 13.244 -25.968 1.00 92.38 74 ALA A N 1
ATOM 547 C CA . ALA A 1 74 ? 11.762 14.659 -26.260 1.00 92.38 74 ALA A CA 1
ATOM 548 C C . ALA A 1 74 ? 10.438 15.257 -26.763 1.00 92.38 74 ALA A C 1
ATOM 550 O O . ALA A 1 74 ? 9.707 14.622 -27.520 1.00 92.38 74 ALA A O 1
ATOM 551 N N . GLU A 1 75 ? 10.157 16.512 -26.420 1.00 91.06 75 GLU A N 1
ATOM 552 C CA . GLU A 1 75 ? 8.934 17.191 -26.869 1.00 91.06 75 GLU A CA 1
ATOM 553 C C . GLU A 1 75 ? 8.799 17.201 -28.402 1.00 91.06 75 GLU A C 1
ATOM 555 O O . GLU A 1 75 ? 7.710 17.027 -28.943 1.00 91.06 75 GLU A O 1
ATOM 560 N N . SER A 1 76 ? 9.923 17.297 -29.119 1.00 94.75 76 SER A N 1
ATOM 561 C CA . SER A 1 76 ? 9.963 17.264 -30.584 1.00 94.75 76 SER A CA 1
ATOM 562 C C . SER A 1 76 ? 9.395 15.983 -31.202 1.00 94.75 76 SER A C 1
ATOM 564 O O . SER A 1 76 ? 8.984 16.012 -32.363 1.00 94.75 76 SER A O 1
ATOM 566 N N . VAL A 1 77 ? 9.360 14.870 -30.459 1.00 89.62 77 VAL A N 1
ATOM 567 C CA . VAL A 1 77 ? 8.809 13.597 -30.942 1.00 89.62 77 VAL A CA 1
ATOM 568 C C . VAL A 1 77 ? 7.371 13.344 -30.484 1.00 89.62 77 VAL A C 1
ATOM 570 O O . VAL A 1 77 ? 6.733 12.437 -31.015 1.00 89.62 77 VAL A O 1
ATOM 573 N N . MET A 1 78 ? 6.828 14.164 -29.574 1.00 88.12 78 MET A N 1
ATOM 574 C CA . MET A 1 78 ? 5.447 14.047 -29.079 1.00 88.12 78 MET A CA 1
ATOM 575 C C . MET A 1 78 ? 4.386 13.987 -30.190 1.00 88.12 78 MET A C 1
ATOM 577 O O . MET A 1 78 ? 3.474 13.174 -30.059 1.00 88.12 78 MET A O 1
ATOM 581 N N . PRO A 1 79 ? 4.489 14.737 -31.312 1.00 90.50 79 PRO A N 1
ATOM 582 C CA . PRO A 1 79 ? 3.512 14.635 -32.402 1.00 90.50 79 PRO A CA 1
ATOM 583 C C . PRO A 1 79 ? 3.427 13.248 -33.062 1.00 90.50 79 PRO A C 1
ATOM 585 O O . PRO A 1 79 ? 2.464 12.970 -33.772 1.00 90.50 79 PRO A O 1
ATOM 588 N N . TYR A 1 80 ? 4.428 12.386 -32.858 1.00 85.44 80 TYR A N 1
ATOM 589 C CA . TYR A 1 80 ? 4.497 11.033 -33.423 1.00 85.44 80 TYR A CA 1
ATOM 590 C C . TYR A 1 80 ? 4.147 9.932 -32.406 1.00 85.44 80 TYR A C 1
ATOM 592 O O . TYR A 1 80 ? 4.188 8.740 -32.747 1.00 85.44 80 TYR A O 1
ATOM 600 N N . VAL A 1 81 ? 3.822 10.323 -31.170 1.00 86.69 81 VAL A N 1
ATOM 601 C CA . VAL A 1 81 ? 3.384 9.442 -30.085 1.00 86.69 81 VAL A CA 1
ATOM 602 C C . VAL A 1 81 ? 1.870 9.566 -29.956 1.00 86.69 81 VAL A C 1
ATOM 604 O O . VAL A 1 81 ? 1.334 10.645 -29.722 1.00 86.69 81 VAL A O 1
ATOM 607 N N . THR A 1 82 ? 1.174 8.448 -30.117 1.00 88.50 82 THR A N 1
ATOM 608 C CA . THR A 1 82 ? -0.279 8.363 -29.970 1.00 88.50 82 THR A CA 1
ATOM 609 C C . THR A 1 82 ? -0.620 7.240 -29.007 1.00 88.50 82 THR A C 1
ATOM 611 O O . THR A 1 82 ? 0.117 6.257 -28.919 1.00 88.50 82 THR A O 1
ATOM 614 N N . TYR A 1 83 ? -1.747 7.374 -28.309 1.00 88.06 83 TYR A N 1
ATOM 615 C CA . TYR A 1 83 ? -2.308 6.281 -27.519 1.00 88.06 83 TYR A CA 1
ATOM 616 C C . TYR A 1 83 ? -2.575 5.049 -28.398 1.00 88.06 83 TYR A C 1
ATOM 618 O O . TYR A 1 83 ? -2.739 5.176 -29.614 1.00 88.06 83 TYR A O 1
ATOM 626 N N . A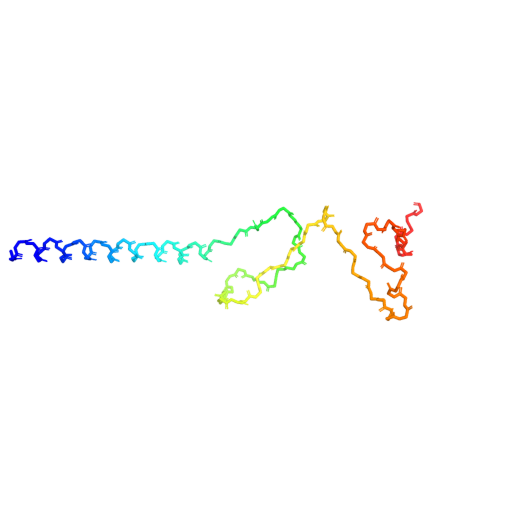SP A 1 84 ? -2.563 3.872 -27.771 1.00 88.88 84 ASP A N 1
ATOM 627 C CA . ASP A 1 84 ? -2.805 2.554 -28.383 1.00 88.88 84 ASP A CA 1
ATOM 628 C C . ASP A 1 84 ? -1.840 2.150 -29.509 1.00 88.88 84 ASP A C 1
ATOM 630 O O . ASP A 1 84 ? -2.064 1.173 -30.223 1.00 88.88 84 ASP A O 1
ATOM 634 N N . LYS A 1 85 ? -0.733 2.879 -29.677 1.00 85.19 85 LYS A N 1
ATOM 635 C CA . LYS A 1 85 ? 0.319 2.498 -30.614 1.00 85.19 85 LYS A CA 1
ATOM 636 C C . LYS A 1 85 ? 1.160 1.371 -30.018 1.00 85.19 85 LYS A C 1
ATOM 638 O O . LYS A 1 85 ? 1.874 1.582 -29.040 1.00 85.19 85 LYS A O 1
ATOM 643 N N . GLU A 1 86 ? 1.118 0.202 -30.646 1.00 87.31 86 GLU A N 1
ATOM 644 C CA . GLU A 1 86 ? 2.018 -0.905 -30.318 1.00 87.31 86 GLU A CA 1
ATOM 645 C C . GLU A 1 86 ? 3.465 -0.559 -30.701 1.00 87.31 86 GLU A C 1
ATOM 647 O O . GLU A 1 86 ? 3.731 0.032 -31.755 1.00 87.31 86 GLU A O 1
ATOM 652 N N . VAL A 1 87 ? 4.407 -0.906 -29.822 1.00 85.81 87 VAL A N 1
ATOM 653 C CA . VAL A 1 87 ? 5.840 -0.657 -29.999 1.00 85.81 87 VAL A CA 1
ATOM 654 C C . VAL A 1 87 ? 6.644 -1.882 -29.582 1.00 85.81 87 VAL A C 1
ATOM 656 O O . VAL A 1 87 ? 6.383 -2.482 -28.541 1.00 85.81 87 VAL A O 1
ATOM 659 N N . ASP A 1 88 ? 7.660 -2.218 -30.371 1.00 86.75 88 ASP A N 1
ATOM 660 C CA . ASP A 1 88 ? 8.617 -3.259 -30.013 1.00 86.75 88 ASP A CA 1
ATOM 661 C C . ASP A 1 88 ? 9.681 -2.684 -29.076 1.00 86.75 88 ASP A C 1
ATOM 663 O O . ASP A 1 88 ? 10.419 -1.761 -29.433 1.00 86.75 88 ASP A O 1
ATOM 667 N N . VAL A 1 89 ? 9.781 -3.247 -27.872 1.00 82.94 89 VAL A N 1
ATOM 668 C CA . VAL A 1 89 ? 10.822 -2.892 -26.903 1.00 82.94 89 VAL A CA 1
ATOM 669 C C . VAL A 1 89 ? 11.821 -4.035 -26.803 1.00 82.94 89 VAL A C 1
ATOM 671 O O . VAL A 1 89 ? 11.476 -5.154 -26.430 1.00 82.94 89 VAL A O 1
ATOM 674 N N . VAL A 1 90 ? 13.083 -3.745 -27.115 1.00 85.12 90 VAL A N 1
ATOM 675 C CA . VAL A 1 90 ? 14.183 -4.708 -27.013 1.00 85.12 90 VAL A CA 1
ATOM 676 C C . VAL A 1 90 ? 15.022 -4.374 -25.789 1.00 85.12 90 VAL A C 1
ATOM 678 O O . VAL A 1 90 ? 15.545 -3.267 -25.677 1.00 85.12 90 VAL A O 1
ATOM 681 N N . PHE A 1 91 ? 15.194 -5.349 -24.897 1.00 81.38 91 PHE A N 1
ATOM 682 C CA . PHE A 1 91 ? 16.109 -5.267 -23.761 1.00 81.38 91 PHE A CA 1
ATOM 683 C C . PHE A 1 91 ? 17.417 -5.989 -24.113 1.00 81.38 91 PHE A C 1
ATOM 685 O O . PHE A 1 91 ? 17.448 -7.220 -24.084 1.00 81.38 91 PHE A O 1
ATOM 692 N N . PRO A 1 92 ? 18.519 -5.276 -24.422 1.00 78.56 92 PRO A N 1
ATOM 693 C CA . PRO A 1 92 ? 19.755 -5.915 -24.885 1.00 78.56 92 PRO A CA 1
ATOM 694 C C . PRO A 1 92 ? 20.375 -6.873 -23.858 1.00 78.56 92 PRO A C 1
ATOM 696 O O . PRO A 1 92 ? 21.085 -7.807 -24.220 1.00 78.56 92 PRO A O 1
ATOM 699 N N . SER A 1 93 ? 20.104 -6.649 -22.570 1.00 74.31 93 SER A N 1
ATOM 700 C CA . SER A 1 93 ? 20.546 -7.497 -21.459 1.00 74.31 93 SER A CA 1
ATOM 701 C C . SER A 1 93 ? 19.781 -8.819 -21.347 1.00 74.31 93 SER A C 1
ATOM 703 O O . SER A 1 93 ? 20.214 -9.697 -20.605 1.00 74.31 93 SER A O 1
ATOM 705 N N . TYR A 1 94 ? 18.673 -8.971 -22.075 1.00 63.91 94 TYR A N 1
ATOM 706 C CA . TYR A 1 94 ? 17.803 -10.146 -22.058 1.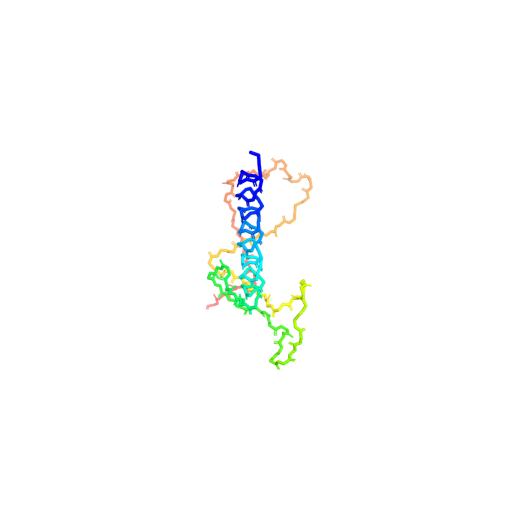00 63.91 94 TYR A CA 1
ATOM 707 C C . TYR A 1 94 ? 17.950 -10.993 -23.335 1.00 63.91 94 TYR A C 1
ATOM 709 O O . TYR A 1 94 ? 17.000 -11.625 -23.788 1.00 63.91 94 TYR A O 1
ATOM 717 N N . ASN A 1 95 ? 19.149 -11.021 -23.928 1.00 49.56 95 ASN A N 1
ATOM 718 C CA . ASN A 1 95 ? 19.494 -12.012 -24.948 1.00 49.56 95 ASN A CA 1
ATOM 719 C C . ASN A 1 95 ? 19.703 -13.376 -24.273 1.00 49.56 95 ASN A C 1
ATOM 721 O O . ASN A 1 95 ? 20.808 -13.718 -23.849 1.00 49.56 95 ASN A O 1
ATOM 725 N N . LEU A 1 96 ? 18.623 -14.148 -24.157 1.00 54.97 96 LEU A N 1
ATOM 726 C CA . LEU A 1 96 ? 18.704 -15.587 -23.931 1.00 54.97 96 LEU A CA 1
ATOM 727 C C . LEU A 1 96 ? 19.194 -16.226 -25.238 1.00 54.97 96 LEU A C 1
ATOM 729 O O . LEU A 1 96 ? 18.478 -16.204 -26.237 1.00 54.97 96 LEU A O 1
ATOM 733 N N . ASN A 1 97 ? 20.432 -16.727 -25.233 1.00 38.22 97 ASN A N 1
ATOM 734 C CA . ASN A 1 97 ? 20.871 -17.722 -26.215 1.00 38.22 97 ASN A CA 1
ATOM 735 C C . ASN A 1 97 ? 20.046 -19.003 -26.068 1.00 38.22 97 ASN A C 1
ATOM 737 O O . ASN A 1 97 ? 19.765 -19.376 -24.904 1.00 38.22 97 ASN A O 1
#

Secondary structure (DSSP, 8-state):
-HHHHHHHHHHHHHHHHHHHHHHHHHHHHTTS---SSS-EEEE----TT----TT----EEE-TTS--------GGGGGG--TT-------GGG---

Organism: Vibrio parahaemolyticus (NCBI:txid670)

Foldseek 3Di:
DVVVVVVVVVVVVVVVVVVVVVVVVVVVVVVDDDDPDDWDWPDAPDDPPDDDDPPDDGTDTDHPVDDDDDDDDDPVCVVVDDPPDDDDDDDPVP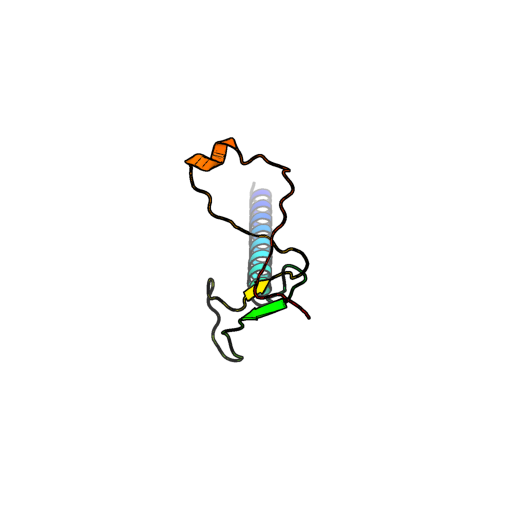PDD

Sequence (97 aa):
DQAESALQTAQANFNKAQAAVSEAETTFGYSIITAPFDGLITQKPINKGDTATPGALLLSMYNPNSLEIEVNFAESVMPYVTYDKEVDVVFPSYNLN